Protein AF-A0A328P2I4-F1 (afdb_monomer_lite)

Sequence (66 aa):
MPHTNIICKHEVCLCEVSDPGAFCSGYCKEAWEDNVTEPVCRCGHPNCRQAAEEIGEDSGEDPART

pLDDT: mean 80.49, std 14.7, range [45.97, 93.88]

Foldseek 3Di:
DPPPQAFALQPQGRDGDDDHNHHPDPQSVVCVVVVPPPNADPPPDPVRVVVCVVVVPPDDDPPPDD

Structure (mmCIF, N/CA/C/O backbone):
data_AF-A0A328P2I4-F1
#
_entry.id   AF-A0A328P2I4-F1
#
loop_
_atom_site.group_PDB
_atom_site.id
_atom_site.type_symbol
_atom_site.label_atom_id
_atom_site.label_alt_id
_atom_site.label_comp_id
_atom_site.label_asym_id
_atom_site.label_entity_id
_atom_site.label_seq_id
_atom_site.pdbx_PDB_ins_code
_atom_site.Cartn_x
_atom_site.Cartn_y
_atom_site.Cartn_z
_atom_site.occupancy
_atom_site.B_iso_or_equiv
_atom_site.auth_seq_id
_atom_site.auth_comp_id
_atom_site.auth_asym_id
_atom_site.auth_atom_id
_atom_site.pdbx_PDB_model_num
ATOM 1 N N . MET A 1 1 ? -5.489 -5.593 -24.927 1.00 45.97 1 MET A N 1
ATOM 2 C CA . MET A 1 1 ? -6.230 -5.434 -23.658 1.00 45.97 1 MET A CA 1
ATOM 3 C C . MET A 1 1 ? -5.398 -4.490 -22.809 1.00 45.97 1 MET A C 1
ATOM 5 O O . MET A 1 1 ? -4.215 -4.778 -22.680 1.00 45.97 1 MET A O 1
ATOM 9 N N . PRO A 1 2 ? -5.899 -3.332 -22.353 1.00 53.78 2 PRO A N 1
ATOM 10 C CA . PRO A 1 2 ? -5.123 -2.505 -21.438 1.00 53.78 2 PRO A CA 1
ATOM 11 C 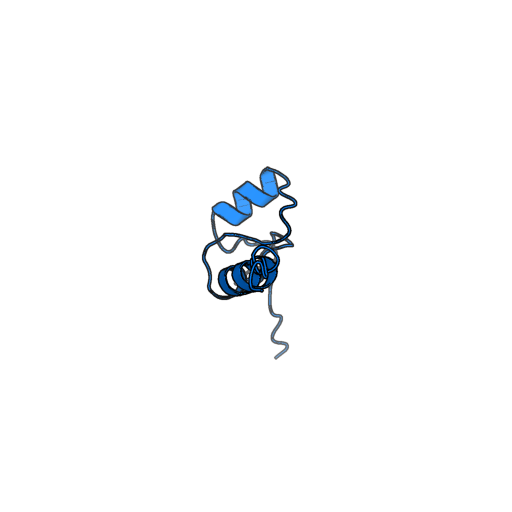C . PRO A 1 2 ? -4.961 -3.295 -20.137 1.00 53.78 2 PRO A C 1
ATOM 13 O O . PRO A 1 2 ? -5.946 -3.626 -19.482 1.00 53.78 2 PRO A O 1
ATOM 16 N N . HIS A 1 3 ? -3.727 -3.670 -19.817 1.00 54.88 3 HIS A N 1
ATOM 17 C CA . HIS A 1 3 ? -3.387 -4.210 -18.509 1.00 54.88 3 HIS A CA 1
ATOM 18 C C . HIS A 1 3 ? -3.386 -3.018 -17.558 1.00 54.88 3 HIS A C 1
ATOM 20 O O . HIS A 1 3 ? -2.380 -2.329 -17.408 1.00 54.88 3 HIS A O 1
ATOM 26 N N . THR A 1 4 ? -4.551 -2.685 -17.013 1.00 66.69 4 THR A N 1
ATOM 27 C CA . THR A 1 4 ? -4.630 -1.689 -15.950 1.00 66.69 4 THR A CA 1
ATOM 28 C C . THR A 1 4 ? -4.028 -2.351 -14.719 1.00 66.69 4 THR A C 1
ATOM 30 O O . THR A 1 4 ? -4.684 -3.178 -14.095 1.00 66.69 4 THR A O 1
ATOM 33 N N . ASN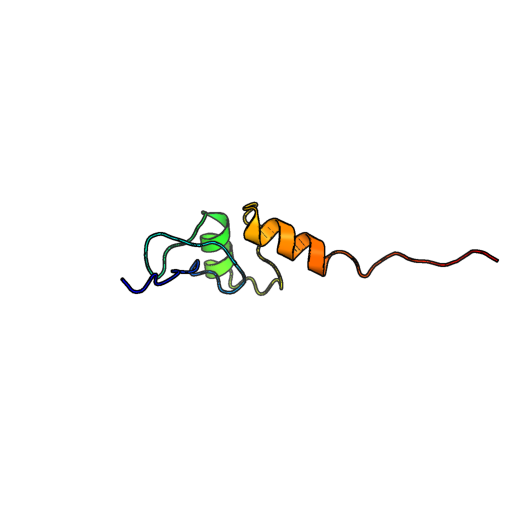 A 1 5 ? -2.764 -2.057 -14.410 1.00 79.75 5 ASN A N 1
ATOM 34 C CA . ASN A 1 5 ? -2.184 -2.445 -13.127 1.00 79.75 5 ASN A CA 1
ATOM 35 C C . ASN A 1 5 ? -2.931 -1.665 -12.047 1.00 79.75 5 ASN A C 1
ATOM 37 O O . ASN A 1 5 ? -2.767 -0.452 -11.913 1.00 79.75 5 ASN A O 1
ATOM 41 N N . ILE A 1 6 ? -3.834 -2.348 -11.347 1.00 89.06 6 ILE A N 1
ATOM 42 C CA . ILE A 1 6 ? -4.594 -1.762 -10.252 1.00 89.06 6 ILE A CA 1
ATOM 43 C C . ILE A 1 6 ? -3.717 -1.878 -9.009 1.00 89.06 6 ILE A C 1
ATOM 45 O O . ILE A 1 6 ? -3.402 -2.979 -8.565 1.00 89.06 6 ILE A O 1
ATOM 49 N N . ILE A 1 7 ? -3.307 -0.738 -8.463 1.00 90.38 7 ILE A N 1
ATOM 50 C CA . ILE A 1 7 ? -2.463 -0.676 -7.269 1.00 90.38 7 ILE A CA 1
ATOM 51 C C . ILE A 1 7 ? -3.346 -0.663 -6.016 1.00 90.38 7 ILE A C 1
ATOM 53 O O . ILE A 1 7 ? -4.481 -0.177 -6.034 1.00 90.38 7 ILE A O 1
ATOM 57 N N . CYS A 1 8 ? -2.817 -1.216 -4.927 1.00 92.75 8 CYS A N 1
ATOM 58 C CA . CYS A 1 8 ? -3.395 -1.148 -3.592 1.00 92.75 8 CYS A CA 1
ATOM 59 C C . CYS A 1 8 ? -3.830 0.284 -3.239 1.00 92.75 8 CYS A C 1
ATOM 61 O O . CYS A 1 8 ? -3.128 1.252 -3.517 1.00 92.75 8 CYS A O 1
ATOM 63 N N . LYS A 1 9 ? -4.975 0.416 -2.563 1.00 93.31 9 LYS A N 1
ATOM 64 C CA . LYS A 1 9 ? -5.519 1.718 -2.147 1.00 93.31 9 LYS A CA 1
ATOM 65 C C . LYS A 1 9 ? -4.627 2.485 -1.159 1.00 93.31 9 LYS A C 1
ATOM 67 O O . LYS A 1 9 ? -4.738 3.703 -1.057 1.00 93.31 9 LYS A O 1
ATOM 72 N N . HIS A 1 10 ? -3.775 1.794 -0.408 1.00 91.50 10 HIS A N 1
ATOM 73 C CA . HIS A 1 10 ? -2.800 2.450 0.458 1.00 91.50 10 HIS A CA 1
ATOM 74 C C . HIS A 1 10 ? -1.666 3.021 -0.402 1.00 91.50 10 HIS A C 1
ATOM 76 O O . HIS A 1 10 ? -0.914 2.255 -0.992 1.00 91.50 10 HIS A O 1
ATOM 82 N N . GLU A 1 11 ? -1.556 4.348 -0.474 1.00 86.50 11 GLU A N 1
ATOM 83 C CA . GLU A 1 11 ? -0.746 5.059 -1.482 1.00 86.50 11 GLU A CA 1
ATOM 84 C C . GLU A 1 11 ? 0.748 4.705 -1.458 1.00 86.50 11 GLU A C 1
ATOM 86 O O . GLU A 1 11 ? 1.397 4.701 -2.500 1.00 86.50 11 GLU A O 1
ATOM 91 N N . VAL A 1 12 ? 1.287 4.346 -0.290 1.00 88.12 12 VAL A N 1
ATOM 92 C CA . VAL A 1 12 ? 2.692 3.925 -0.128 1.00 88.12 12 VAL A CA 1
ATOM 93 C C . VAL A 1 12 ? 2.906 2.424 -0.381 1.00 88.12 12 VAL A C 1
ATOM 95 O O . VAL A 1 12 ? 4.006 1.901 -0.203 1.00 88.12 12 VAL A O 1
ATOM 98 N N . CYS A 1 13 ? 1.858 1.693 -0.770 1.00 91.00 13 CYS A N 1
ATOM 99 C CA . CYS A 1 13 ? 1.910 0.271 -1.083 1.00 91.00 13 CYS A CA 1
ATOM 100 C C . CYS A 1 13 ? 2.064 0.038 -2.588 1.00 91.00 13 CYS A C 1
ATOM 102 O O . CYS A 1 13 ? 1.232 0.453 -3.387 1.00 91.00 13 CYS A O 1
ATOM 104 N N . LEU A 1 14 ? 3.088 -0.729 -2.961 1.00 90.06 14 LEU A N 1
ATOM 105 C CA . LEU A 1 14 ? 3.418 -1.071 -4.349 1.00 90.06 14 LEU A CA 1
ATOM 106 C C . LEU A 1 14 ? 2.817 -2.418 -4.796 1.00 90.06 14 LEU A C 1
ATOM 108 O O . LEU A 1 14 ? 3.288 -3.045 -5.745 1.00 90.06 14 LEU A O 1
ATOM 112 N N . CYS A 1 15 ? 1.821 -2.926 -4.069 1.00 90.75 15 CYS A N 1
ATOM 113 C CA . CYS A 1 15 ? 1.177 -4.195 -4.400 1.00 90.75 15 CYS A CA 1
ATOM 114 C C . CYS A 1 15 ? 0.092 -4.007 -5.457 1.00 90.75 15 CYS A C 1
ATOM 116 O O . CYS A 1 15 ? -0.720 -3.087 -5.361 1.00 90.75 15 CYS A O 1
ATOM 118 N N . GLU A 1 16 ? 0.030 -4.940 -6.400 1.00 91.44 16 GLU A N 1
ATOM 119 C CA . GLU A 1 16 ? -1.079 -5.052 -7.341 1.00 91.44 16 GLU A CA 1
ATOM 120 C C . GLU A 1 16 ? -2.261 -5.772 -6.680 1.00 91.44 16 GLU A C 1
ATOM 122 O O . GLU A 1 16 ? -2.087 -6.716 -5.905 1.00 91.44 16 GLU A O 1
ATOM 127 N N . VAL A 1 17 ? -3.473 -5.309 -6.972 1.00 90.56 17 VAL A N 1
ATOM 128 C CA . VAL A 1 17 ? -4.732 -5.858 -6.462 1.00 90.56 17 VAL A CA 1
ATOM 129 C C . VAL A 1 17 ? -5.695 -6.135 -7.613 1.00 90.56 17 VAL A C 1
ATOM 131 O O . VAL A 1 17 ? -5.519 -5.653 -8.728 1.00 90.56 17 VAL A O 1
ATOM 134 N N . SER A 1 18 ? -6.726 -6.937 -7.351 1.00 88.00 18 SER A N 1
ATOM 135 C CA . SER A 1 18 ? -7.696 -7.339 -8.378 1.00 88.00 18 SER A CA 1
ATOM 136 C C . SER A 1 18 ? -8.763 -6.280 -8.664 1.00 88.00 18 SER A C 1
ATOM 138 O O . SER A 1 18 ? -9.294 -6.247 -9.771 1.00 88.00 18 SER A O 1
ATOM 140 N N . ASP A 1 19 ? -9.049 -5.400 -7.698 1.00 89.00 19 ASP A N 1
ATOM 141 C CA . ASP A 1 19 ? -10.156 -4.444 -7.762 1.00 89.00 19 ASP A CA 1
ATOM 142 C C . ASP A 1 19 ? -9.712 -3.026 -7.374 1.00 89.00 19 ASP A C 1
ATOM 144 O O . ASP A 1 19 ? -8.937 -2.850 -6.425 1.00 89.00 19 ASP A O 1
ATOM 148 N N . PRO A 1 20 ? -10.204 -1.982 -8.068 1.00 88.31 20 PRO A N 1
ATOM 149 C CA . PRO A 1 20 ? -9.872 -0.604 -7.735 1.00 88.31 20 PRO A CA 1
ATOM 150 C C . PRO A 1 20 ? -10.400 -0.254 -6.343 1.00 88.31 20 PRO A C 1
ATOM 152 O O . PRO A 1 20 ? -11.574 -0.443 -6.032 1.00 88.31 20 PRO A O 1
ATOM 155 N N . GLY A 1 21 ? -9.521 0.278 -5.495 1.00 90.12 21 GLY A N 1
ATOM 156 C CA . GLY A 1 21 ? -9.856 0.603 -4.110 1.00 90.12 21 GLY A CA 1
ATOM 157 C C . GLY A 1 21 ? -9.745 -0.572 -3.132 1.00 90.12 21 GLY A C 1
ATOM 158 O O . GLY A 1 21 ? -10.069 -0.393 -1.956 1.00 90.12 21 GLY A O 1
ATOM 159 N N . ALA A 1 22 ? -9.272 -1.740 -3.576 1.00 93.25 22 ALA A N 1
ATOM 160 C CA . ALA A 1 22 ? -8.952 -2.852 -2.690 1.00 93.25 22 ALA A CA 1
ATOM 161 C C . ALA A 1 22 ? -7.607 -2.656 -1.970 1.00 93.25 22 ALA A C 1
ATOM 163 O O . ALA A 1 22 ? -6.716 -1.933 -2.423 1.00 93.25 22 ALA A O 1
ATOM 164 N N . PHE A 1 23 ? -7.458 -3.345 -0.840 1.00 93.25 23 PHE A N 1
ATOM 165 C CA . PHE A 1 23 ? -6.214 -3.423 -0.081 1.00 93.25 23 PHE A CA 1
ATOM 166 C C . PHE A 1 23 ? -5.580 -4.798 -0.281 1.00 93.25 23 PHE A C 1
ATOM 168 O O . PHE A 1 23 ? -6.284 -5.805 -0.271 1.00 93.25 23 PHE A O 1
ATOM 175 N N . CYS A 1 24 ? -4.254 -4.858 -0.416 1.00 92.44 24 CYS A N 1
ATOM 176 C CA . CYS A 1 24 ? -3.556 -6.139 -0.549 1.00 92.44 24 CYS A CA 1
ATOM 177 C C . CYS A 1 24 ? -3.566 -6.967 0.748 1.00 92.44 24 CYS A C 1
ATOM 179 O O . CYS A 1 24 ? -3.382 -8.179 0.707 1.00 92.44 24 CYS A O 1
ATOM 181 N N . SER A 1 25 ? -3.731 -6.323 1.907 1.00 93.00 25 SER A N 1
ATOM 182 C CA . SER A 1 25 ? -3.780 -6.974 3.218 1.00 93.00 25 SER A CA 1
ATOM 183 C C . SER A 1 25 ? -4.546 -6.123 4.236 1.00 93.00 25 SER A C 1
ATOM 185 O O . SER A 1 25 ? -4.778 -4.932 4.009 1.00 93.00 25 SER A O 1
ATOM 187 N N . GLY A 1 26 ? -4.909 -6.730 5.375 1.00 93.50 26 GLY A N 1
ATOM 188 C CA . GLY A 1 26 ? -5.523 -6.026 6.510 1.00 93.50 26 GLY A CA 1
ATOM 189 C C . GLY A 1 26 ? -4.661 -4.870 7.022 1.00 93.50 26 GLY A C 1
ATOM 190 O O . GLY A 1 26 ? -5.175 -3.774 7.201 1.00 93.50 26 GLY A O 1
ATOM 191 N N . TYR A 1 27 ? -3.340 -5.067 7.069 1.00 91.19 27 TYR A N 1
ATOM 192 C CA . TYR A 1 27 ? -2.381 -4.027 7.448 1.00 91.19 27 TYR A CA 1
ATOM 193 C C . TYR A 1 27 ? -2.528 -2.746 6.615 1.00 91.19 27 TYR A C 1
ATOM 195 O O . TYR A 1 27 ? -2.546 -1.655 7.168 1.00 91.19 27 TYR 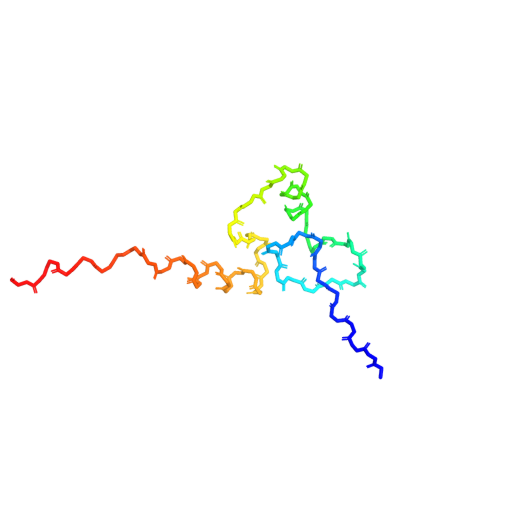A O 1
ATOM 203 N N . CYS A 1 28 ? -2.666 -2.848 5.286 1.00 92.69 28 CYS A N 1
ATOM 204 C CA . CYS A 1 28 ? -2.834 -1.660 4.440 1.00 92.69 28 CYS A CA 1
ATOM 205 C C . CYS A 1 28 ? -4.172 -0.954 4.666 1.00 92.69 28 CYS A C 1
ATOM 207 O O . CYS A 1 28 ? -4.261 0.252 4.451 1.00 92.69 28 CYS A O 1
ATOM 209 N N . LYS A 1 29 ? -5.207 -1.703 5.056 1.00 93.88 29 LYS A N 1
ATOM 210 C CA . LYS A 1 29 ? -6.501 -1.127 5.407 1.00 93.88 29 LYS A CA 1
ATOM 211 C C . LYS A 1 29 ? -6.381 -0.335 6.708 1.00 93.88 29 LYS A C 1
ATOM 213 O O . LYS A 1 29 ? -6.737 0.835 6.711 1.00 93.88 29 LYS A O 1
ATOM 218 N N . GLU A 1 30 ? -5.816 -0.949 7.745 1.00 93.81 30 GLU A N 1
ATOM 219 C CA . GLU A 1 30 ? -5.573 -0.311 9.044 1.00 93.81 30 GLU A CA 1
ATOM 220 C C . GLU A 1 30 ? -4.683 0.927 8.877 1.00 93.81 30 GLU A C 1
ATOM 222 O O . GLU A 1 30 ? -5.092 2.022 9.232 1.00 93.81 30 GLU A O 1
ATOM 227 N N . ALA A 1 31 ? -3.548 0.806 8.182 1.00 91.25 31 ALA A N 1
ATOM 228 C CA . ALA A 1 31 ? -2.644 1.924 7.911 1.00 91.25 31 ALA A CA 1
ATOM 229 C C . ALA A 1 31 ? -3.313 3.082 7.148 1.00 91.25 31 ALA A C 1
ATOM 231 O O . ALA A 1 31 ? -2.994 4.247 7.377 1.00 91.25 31 ALA A O 1
ATOM 232 N N . TRP A 1 32 ? -4.244 2.786 6.237 1.00 91.25 32 TRP A N 1
ATOM 233 C CA . TRP A 1 32 ? -5.021 3.815 5.545 1.00 91.25 32 TRP A CA 1
ATOM 234 C C . TRP A 1 32 ? -6.058 4.472 6.467 1.00 91.25 32 TRP A C 1
ATOM 236 O O . TRP A 1 32 ? -6.212 5.690 6.429 1.00 91.25 32 TRP A O 1
ATOM 246 N N . GLU A 1 33 ? -6.740 3.695 7.313 1.00 93.25 33 GLU A N 1
ATOM 247 C CA . GLU A 1 33 ? -7.695 4.204 8.311 1.00 93.25 33 GLU A CA 1
ATOM 248 C C . GLU A 1 33 ? -6.995 5.062 9.384 1.00 93.25 33 GLU A C 1
ATOM 250 O O . GLU A 1 33 ? -7.486 6.134 9.738 1.00 93.25 33 GLU A O 1
ATOM 255 N N . ASP A 1 34 ? -5.802 4.654 9.816 1.00 92.25 34 ASP A N 1
ATOM 256 C CA . ASP A 1 34 ? -4.934 5.369 10.757 1.00 92.25 34 ASP A CA 1
ATOM 257 C C . ASP A 1 34 ? -4.191 6.559 10.122 1.00 92.25 34 ASP A C 1
ATOM 259 O O . ASP A 1 34 ? -3.495 7.297 10.819 1.00 92.25 34 ASP A O 1
ATOM 263 N N . ASN A 1 35 ? -4.353 6.788 8.810 1.00 87.31 35 ASN A N 1
ATOM 264 C CA . ASN A 1 35 ? -3.656 7.834 8.050 1.00 87.31 35 ASN A CA 1
ATOM 265 C C . ASN A 1 35 ? -2.127 7.767 8.222 1.00 87.31 35 ASN A C 1
ATOM 267 O O . ASN A 1 35 ? -1.450 8.789 8.349 1.00 87.31 35 ASN A O 1
ATOM 271 N N . VAL A 1 36 ? -1.576 6.552 8.236 1.00 85.56 36 VAL A N 1
ATOM 272 C CA . VAL A 1 36 ? -0.136 6.319 8.334 1.00 85.56 36 VAL A CA 1
ATOM 273 C C . VAL A 1 36 ? 0.551 6.894 7.100 1.00 85.56 36 VAL A C 1
ATOM 275 O O . VAL A 1 36 ? 0.302 6.467 5.972 1.00 85.56 36 VAL A O 1
ATOM 278 N N . THR A 1 37 ? 1.449 7.847 7.336 1.00 77.88 37 THR A N 1
ATOM 279 C CA . THR A 1 37 ? 2.268 8.517 6.317 1.00 77.88 37 THR A CA 1
ATOM 280 C C . THR A 1 37 ? 3.702 7.994 6.284 1.00 77.88 37 THR A C 1
ATOM 282 O O . THR A 1 37 ? 4.597 8.677 5.782 1.00 77.88 37 THR A O 1
ATOM 285 N N . GLU A 1 38 ? 3.949 6.803 6.846 1.00 80.94 38 GLU A N 1
ATOM 286 C CA . GLU A 1 38 ? 5.263 6.171 6.745 1.00 80.94 38 GLU A CA 1
ATOM 287 C C . GLU A 1 38 ? 5.684 6.087 5.273 1.00 80.94 38 GLU A C 1
ATOM 289 O O . GLU A 1 38 ? 4.867 5.739 4.418 1.00 80.94 38 GLU A O 1
ATOM 294 N N . PRO A 1 39 ? 6.957 6.381 4.960 1.00 81.38 39 PRO A N 1
ATOM 295 C CA . PRO A 1 39 ? 7.417 6.476 3.579 1.00 81.38 39 PRO A CA 1
ATOM 296 C C . PRO A 1 39 ? 7.359 5.135 2.842 1.00 81.38 39 PRO A C 1
ATOM 298 O O . PRO A 1 39 ? 7.412 5.117 1.615 1.00 81.38 39 PRO A O 1
ATOM 301 N N . VAL A 1 40 ? 7.254 4.018 3.573 1.00 83.88 40 VAL A N 1
ATOM 302 C CA . VAL A 1 40 ? 7.173 2.681 2.992 1.00 83.88 40 VAL A CA 1
ATOM 303 C C . VAL A 1 40 ? 6.153 1.807 3.703 1.00 83.88 40 VAL A C 1
ATOM 305 O O . VAL A 1 40 ? 6.135 1.682 4.927 1.00 83.88 40 VAL A O 1
ATOM 308 N N . CYS A 1 41 ? 5.349 1.122 2.893 1.00 89.31 41 CYS A N 1
ATOM 309 C CA . CYS A 1 41 ? 4.427 0.103 3.356 1.00 89.31 41 CYS A CA 1
ATOM 310 C C . CYS A 1 41 ? 5.158 -1.147 3.872 1.00 89.31 41 CYS A C 1
ATOM 312 O O . CYS A 1 41 ? 5.987 -1.730 3.178 1.00 89.31 41 CYS A O 1
ATOM 314 N N . ARG A 1 42 ? 4.766 -1.652 5.046 1.00 88.25 42 ARG A N 1
ATOM 315 C CA . ARG A 1 42 ? 5.301 -2.899 5.624 1.00 88.25 42 ARG A CA 1
ATOM 316 C C . ARG A 1 42 ? 4.324 -4.072 5.560 1.00 88.25 42 ARG A C 1
ATOM 318 O O . ARG A 1 42 ? 4.338 -4.945 6.420 1.00 88.25 42 ARG A O 1
ATOM 325 N N . CYS A 1 43 ? 3.499 -4.140 4.515 1.00 90.94 43 CYS A N 1
ATOM 326 C CA . CYS A 1 43 ? 2.528 -5.230 4.344 1.00 90.94 43 CYS A CA 1
ATOM 327 C C . CYS A 1 43 ? 3.160 -6.627 4.184 1.00 90.94 43 CYS A C 1
ATOM 329 O O . CYS A 1 43 ? 2.436 -7.619 4.203 1.00 90.94 43 CYS A O 1
ATOM 331 N N . GLY A 1 44 ? 4.485 -6.709 4.012 1.00 89.00 44 GLY A N 1
ATOM 332 C CA . GLY A 1 44 ? 5.249 -7.958 3.944 1.00 89.00 44 GLY A CA 1
ATOM 333 C C . GLY A 1 44 ? 5.330 -8.588 2.552 1.00 89.00 44 GLY A C 1
ATOM 334 O O . GLY A 1 44 ? 6.056 -9.564 2.369 1.00 89.00 44 GLY A O 1
ATOM 335 N N . HIS A 1 45 ? 4.634 -8.034 1.557 1.00 91.25 45 HIS A N 1
ATOM 336 C CA . HIS A 1 45 ? 4.717 -8.508 0.177 1.00 91.25 45 HIS A CA 1
ATOM 337 C C . HIS A 1 45 ? 6.049 -8.129 -0.487 1.00 91.25 45 HIS A C 1
ATOM 339 O O . HIS A 1 45 ? 6.624 -7.097 -0.138 1.00 91.25 45 HIS A O 1
ATOM 345 N N . PRO A 1 46 ? 6.516 -8.901 -1.488 1.00 87.44 46 PRO A N 1
ATOM 346 C CA . PRO A 1 46 ? 7.823 -8.694 -2.115 1.00 87.44 46 PRO A CA 1
ATOM 347 C C . PRO A 1 46 ? 8.051 -7.272 -2.642 1.00 87.44 46 PRO A C 1
ATOM 349 O O . PRO A 1 46 ? 9.136 -6.730 -2.454 1.00 87.44 46 PRO A O 1
ATOM 352 N N . ASN A 1 47 ? 7.037 -6.651 -3.255 1.00 86.25 47 ASN A N 1
ATOM 353 C CA . ASN A 1 47 ? 7.157 -5.296 -3.807 1.00 86.25 47 ASN A CA 1
ATOM 354 C C . ASN A 1 47 ? 7.406 -4.250 -2.714 1.00 86.25 47 ASN A C 1
ATOM 356 O O . ASN A 1 47 ? 8.234 -3.363 -2.877 1.00 86.25 47 ASN A O 1
ATOM 360 N N . CYS A 1 48 ? 6.715 -4.375 -1.582 1.00 89.19 48 CYS A N 1
ATOM 361 C CA . CYS A 1 48 ? 6.856 -3.445 -0.467 1.00 89.19 48 CYS A CA 1
ATOM 362 C C . CYS A 1 48 ? 8.081 -3.754 0.402 1.00 89.19 48 CYS A C 1
ATOM 364 O O . CYS A 1 48 ? 8.709 -2.839 0.920 1.00 89.19 48 CYS A O 1
ATOM 366 N N . ARG A 1 49 ? 8.451 -5.034 0.543 1.00 86.19 49 ARG A N 1
ATOM 367 C CA . ARG A 1 49 ? 9.648 -5.439 1.289 1.00 86.19 49 ARG A CA 1
ATOM 368 C C . ARG A 1 49 ? 10.920 -4.919 0.626 1.00 86.19 49 ARG A C 1
ATOM 370 O O . ARG A 1 49 ? 11.732 -4.334 1.322 1.00 86.19 49 ARG A O 1
ATOM 377 N N . GLN A 1 50 ? 11.045 -5.065 -0.695 1.00 83.62 50 GLN A N 1
ATOM 378 C CA . GLN A 1 50 ? 12.199 -4.536 -1.432 1.00 83.62 50 GLN A CA 1
ATOM 379 C C . GLN A 1 50 ? 12.309 -3.016 -1.273 1.00 83.62 50 GLN A C 1
ATOM 381 O O . GLN A 1 50 ? 13.3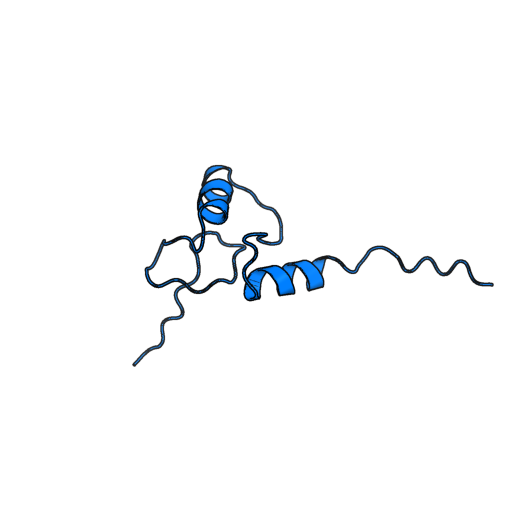65 -2.524 -0.902 1.00 83.62 50 GLN A O 1
ATOM 386 N N . ALA A 1 51 ? 11.200 -2.286 -1.427 1.00 80.88 51 ALA A N 1
ATOM 387 C CA . ALA A 1 51 ? 11.191 -0.839 -1.214 1.00 80.88 51 ALA A CA 1
ATOM 388 C C . ALA A 1 51 ? 11.604 -0.442 0.217 1.00 80.88 51 ALA A C 1
ATOM 390 O O . ALA A 1 51 ? 12.233 0.593 0.408 1.00 80.88 51 ALA A O 1
ATOM 391 N N . ALA A 1 52 ? 11.273 -1.262 1.224 1.00 79.19 52 ALA A N 1
ATOM 392 C CA . ALA A 1 52 ? 11.669 -1.038 2.618 1.00 79.19 52 ALA A CA 1
ATOM 393 C C . ALA A 1 52 ? 13.167 -1.253 2.851 1.00 79.19 52 ALA A C 1
ATOM 395 O O . ALA A 1 52 ? 13.748 -0.593 3.707 1.00 79.19 52 ALA A O 1
ATOM 396 N N . GLU A 1 53 ? 13.780 -2.166 2.102 1.00 78.38 53 GLU A N 1
ATOM 397 C CA . GLU A 1 53 ? 15.226 -2.387 2.117 1.00 78.38 53 GLU A CA 1
ATOM 398 C C . GLU A 1 53 ? 15.950 -1.206 1.443 1.00 78.38 53 GLU A C 1
ATOM 400 O O . GLU A 1 53 ? 1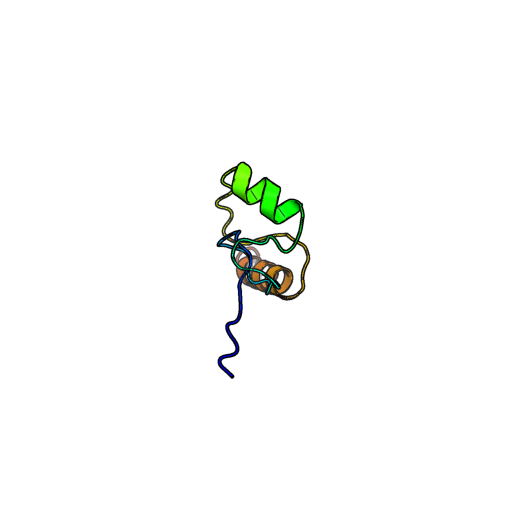6.921 -0.693 1.988 1.00 78.38 53 GLU A O 1
ATOM 405 N N . GLU A 1 54 ? 15.409 -0.670 0.343 1.00 71.44 54 GLU A N 1
ATOM 406 C CA . GLU A 1 54 ? 16.004 0.467 -0.382 1.00 71.44 54 GLU A CA 1
ATOM 407 C C . GLU A 1 54 ? 16.021 1.782 0.416 1.00 71.44 54 GLU A C 1
ATOM 409 O O . GLU A 1 54 ? 16.942 2.581 0.265 1.00 71.44 54 GLU A O 1
ATOM 414 N N . ILE A 1 55 ? 15.032 2.023 1.283 1.00 69.06 55 ILE A N 1
ATOM 415 C CA . ILE A 1 55 ? 15.024 3.199 2.176 1.00 69.06 55 ILE A CA 1
ATOM 416 C C . ILE A 1 55 ? 15.790 2.974 3.492 1.00 69.06 55 ILE A C 1
ATOM 418 O O . ILE A 1 55 ? 15.952 3.913 4.270 1.00 69.06 55 ILE A O 1
ATOM 422 N N . GLY A 1 56 ? 16.173 1.728 3.788 1.00 60.31 56 GLY A N 1
ATOM 423 C CA . GLY A 1 56 ? 16.709 1.293 5.081 1.00 60.31 56 GLY A CA 1
ATOM 424 C C . GLY A 1 56 ? 18.231 1.362 5.204 1.00 60.31 56 GLY A C 1
ATOM 425 O O . GLY A 1 56 ? 18.753 1.163 6.298 1.00 60.31 56 GLY A O 1
ATOM 426 N N . GLU A 1 57 ? 18.942 1.675 4.122 1.00 52.56 57 GLU A N 1
ATOM 427 C CA . GLU A 1 57 ? 20.407 1.711 4.063 1.00 52.56 57 GLU A CA 1
ATOM 428 C C . GLU A 1 57 ? 20.939 3.136 3.830 1.00 52.56 57 GLU A C 1
ATOM 430 O O . GLU A 1 57 ? 21.622 3.430 2.858 1.00 52.56 57 GLU A O 1
ATOM 435 N N . ASP A 1 58 ? 20.646 4.038 4.771 1.00 50.88 58 ASP A N 1
ATOM 436 C CA . ASP A 1 58 ? 21.449 5.252 5.013 1.00 50.88 58 ASP A CA 1
ATOM 437 C C . ASP A 1 58 ? 21.628 5.471 6.521 1.00 50.88 58 ASP A C 1
ATOM 439 O O . ASP A 1 58 ? 21.224 6.472 7.103 1.00 50.88 58 ASP A O 1
ATOM 443 N N . SER A 1 59 ? 22.154 4.467 7.220 1.00 56.91 59 SER A N 1
ATOM 444 C CA . SER A 1 59 ? 22.614 4.619 8.604 1.00 56.91 59 SER A CA 1
ATOM 445 C C . SER A 1 59 ? 23.597 3.509 8.950 1.00 56.91 59 SER A C 1
ATOM 447 O O . SER A 1 59 ? 23.210 2.475 9.489 1.00 56.91 59 SER A O 1
ATOM 449 N N . GLY A 1 60 ? 24.882 3.740 8.668 1.00 55.75 60 GLY A N 1
ATOM 450 C CA . GLY A 1 60 ? 25.946 2.993 9.339 1.00 55.75 60 GLY A CA 1
ATOM 451 C C . GLY A 1 60 ? 27.196 2.656 8.536 1.00 55.75 60 GLY A C 1
ATOM 452 O O . GLY A 1 60 ? 27.717 1.566 8.726 1.00 55.75 60 GLY A O 1
ATOM 453 N N . GLU A 1 61 ? 27.733 3.561 7.716 1.00 49.28 61 GLU A N 1
ATOM 454 C CA . GLU A 1 61 ? 29.190 3.575 7.538 1.00 49.28 61 GLU A CA 1
ATOM 455 C C . GLU A 1 61 ? 29.737 4.675 8.454 1.00 49.28 61 GLU A C 1
ATOM 457 O O . GLU A 1 61 ? 29.754 5.855 8.113 1.00 49.28 61 GLU A O 1
ATOM 462 N N . ASP A 1 62 ? 30.101 4.286 9.675 1.00 56.31 62 ASP A N 1
ATOM 463 C CA . ASP A 1 62 ? 31.069 5.019 10.484 1.00 56.31 62 ASP A CA 1
ATOM 464 C C . ASP A 1 62 ? 32.459 4.579 9.997 1.00 56.31 62 ASP A C 1
ATOM 466 O O . ASP A 1 62 ? 32.860 3.443 10.267 1.00 56.31 62 ASP A O 1
ATOM 470 N N . PRO A 1 63 ? 33.217 5.404 9.250 1.00 57.97 63 PRO A N 1
ATOM 471 C CA . PRO A 1 63 ? 34.596 5.083 8.948 1.00 57.97 63 PRO A CA 1
ATOM 472 C C . PRO A 1 63 ? 35.491 5.577 10.093 1.00 57.97 63 PRO A C 1
ATOM 474 O O . PRO A 1 63 ? 36.404 6.371 9.874 1.00 57.97 63 PRO A O 1
ATOM 477 N N . ALA A 1 64 ? 35.305 5.085 11.323 1.00 59.31 64 ALA A N 1
ATOM 478 C CA . ALA A 1 64 ? 36.392 5.062 12.298 1.00 59.31 64 ALA A CA 1
ATOM 479 C C . ALA A 1 64 ? 37.407 3.977 11.904 1.00 59.31 64 ALA A C 1
ATOM 481 O O . ALA A 1 64 ? 37.530 2.935 12.546 1.00 59.31 64 ALA A O 1
ATOM 482 N N . ARG A 1 65 ? 38.159 4.215 10.825 1.00 54.97 65 ARG A N 1
ATOM 483 C CA . ARG A 1 65 ? 39.410 3.502 10.525 1.00 54.97 65 ARG A CA 1
ATOM 484 C C . ARG A 1 65 ? 40.365 4.406 9.748 1.00 54.97 65 ARG A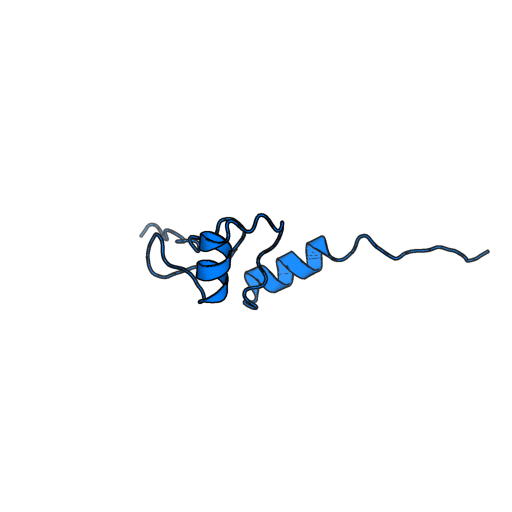 C 1
ATOM 486 O O . ARG A 1 65 ? 40.446 4.328 8.528 1.00 54.97 65 ARG A O 1
ATOM 493 N N . THR A 1 66 ? 41.071 5.265 10.484 1.00 53.72 66 THR A N 1
ATOM 494 C CA . THR A 1 66 ? 42.545 5.277 10.615 1.00 53.72 66 THR A CA 1
ATOM 495 C C . THR A 1 66 ? 43.008 6.517 11.366 1.00 53.72 66 THR A C 1
ATOM 497 O O . THR A 1 66 ? 42.537 7.625 11.041 1.00 53.72 66 THR A O 1
#

Radius of gyration: 15.7 Å; chains: 1; bounding box: 53×17×36 Å

Secondary structure (DSSP, 8-state):
------B-SSTT---B-SSTT--SSHHHHHHHHTT---SS--S--HHHHHHHHHTS-SS-------

Organism: NCBI:txid1379159